Protein AF-A0A960X4E4-F1 (afdb_monomer_lite)

Secondary structure (DSSP, 8-state):
--HHHHHHHHHHHHH---SS-HHHHHHHHHHHHHHHHHHHTTS----HHHHHHHHHHHHHHHT-

Radius of gyration: 15.84 Å; chains: 1; bounding box: 41×20×40 Å

Sequence (64 aa):
SYEALCRQIGKFFRTGEPPVSEAETIEIFTFMEAADESLRQGGKPVALADVLAKAKAEAQTLLK

Structure (mmCIF, N/CA/C/O backbone):
data_AF-A0A960X4E4-F1
#
_entry.id   AF-A0A960X4E4-F1
#
loop_
_atom_site.group_PDB
_atom_site.id
_atom_site.type_symbol
_atom_site.label_atom_id
_atom_site.label_alt_id
_atom_site.label_comp_id
_atom_site.label_asym_id
_atom_site.label_entity_id
_atom_site.label_seq_id
_atom_site.pdbx_PDB_ins_code
_atom_site.Cartn_x
_atom_site.Cartn_y
_atom_site.Cartn_z
_atom_site.occupancy
_atom_site.B_iso_or_equiv
_atom_site.auth_seq_id
_atom_site.auth_comp_id
_atom_site.auth_asym_id
_atom_site.auth_atom_id
_atom_site.pdbx_PDB_model_num
ATOM 1 N N . SER A 1 1 ? 19.549 11.446 -6.094 1.00 86.44 1 SER A N 1
ATOM 2 C CA . SER A 1 1 ? 19.172 11.129 -7.489 1.00 86.44 1 SER A CA 1
ATOM 3 C C . SER A 1 1 ? 17.983 10.181 -7.466 1.00 86.44 1 SER A C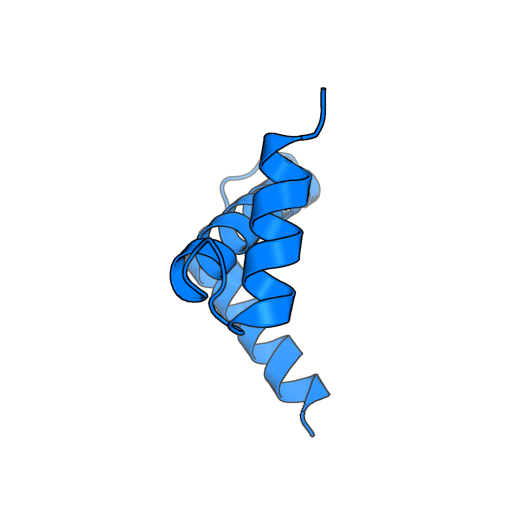 1
ATOM 5 O O . SER A 1 1 ? 17.946 9.334 -6.585 1.00 86.44 1 SER A O 1
ATOM 7 N N . TYR A 1 2 ? 17.036 10.315 -8.399 1.00 95.75 2 TYR A N 1
ATOM 8 C CA . TYR A 1 2 ? 15.853 9.444 -8.530 1.00 95.75 2 TYR A CA 1
ATOM 9 C C . TYR A 1 2 ? 16.061 8.273 -9.504 1.00 95.75 2 TYR A C 1
ATOM 11 O O . TYR A 1 2 ? 15.115 7.574 -9.850 1.00 95.75 2 TYR A O 1
ATOM 19 N N . GLU A 1 3 ? 17.293 8.047 -9.965 1.00 97.50 3 GLU A N 1
ATOM 20 C CA . GLU A 1 3 ? 17.592 7.098 -11.042 1.00 97.50 3 GLU A 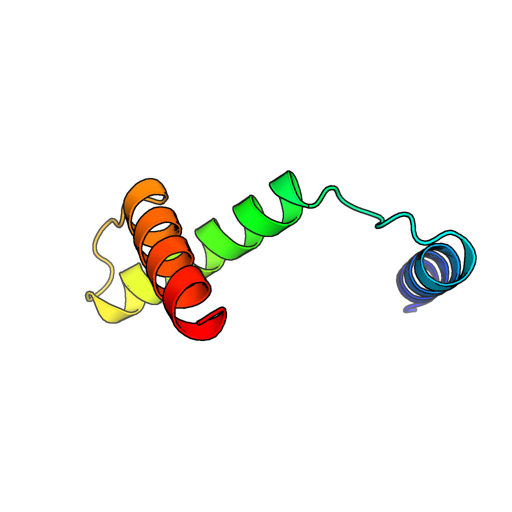CA 1
ATOM 21 C C . GLU A 1 3 ? 17.017 5.690 -10.809 1.00 97.50 3 GLU A C 1
ATOM 23 O O . GLU A 1 3 ? 16.374 5.134 -11.699 1.00 97.50 3 GLU A O 1
ATOM 28 N N . ALA A 1 4 ? 17.211 5.123 -9.613 1.00 95.94 4 ALA A N 1
ATOM 29 C CA . ALA A 1 4 ? 16.728 3.781 -9.286 1.00 95.94 4 ALA A CA 1
ATOM 30 C C . ALA A 1 4 ? 15.196 3.673 -9.380 1.00 95.94 4 ALA A C 1
ATOM 32 O O . ALA A 1 4 ? 14.680 2.691 -9.915 1.00 95.94 4 ALA A O 1
ATOM 33 N N . LEU A 1 5 ? 14.480 4.710 -8.933 1.00 95.50 5 LEU A N 1
ATOM 34 C CA . LEU A 1 5 ? 13.026 4.795 -9.039 1.00 95.50 5 LEU A CA 1
ATOM 35 C C . LEU A 1 5 ? 12.593 4.859 -10.509 1.00 95.50 5 LEU A C 1
ATOM 37 O O . LEU A 1 5 ? 11.785 4.044 -10.950 1.00 95.50 5 LEU A O 1
ATOM 41 N N . CYS A 1 6 ? 13.186 5.765 -11.293 1.00 96.94 6 CYS A N 1
ATOM 42 C CA . CYS A 1 6 ? 12.875 5.902 -12.718 1.00 96.94 6 CYS A CA 1
ATOM 43 C C . CYS A 1 6 ? 13.140 4.604 -13.498 1.00 96.94 6 CYS A C 1
ATOM 45 O O . CYS A 1 6 ? 12.391 4.266 -14.415 1.00 96.94 6 CYS A O 1
ATOM 47 N N . ARG A 1 7 ? 14.173 3.842 -13.118 1.00 96.62 7 ARG A N 1
ATOM 48 C CA . ARG A 1 7 ? 14.486 2.539 -13.718 1.00 96.62 7 ARG A CA 1
ATOM 49 C C . ARG A 1 7 ? 13.389 1.502 -13.463 1.00 96.62 7 ARG A C 1
ATOM 51 O O . ARG A 1 7 ? 13.023 0.794 -14.399 1.00 96.62 7 ARG A O 1
ATOM 58 N N . GLN A 1 8 ? 12.856 1.421 -12.241 1.00 97.00 8 GLN A N 1
ATOM 59 C CA . GLN A 1 8 ? 11.753 0.503 -11.916 1.00 97.00 8 GLN A CA 1
ATOM 60 C C . GLN A 1 8 ? 10.458 0.899 -12.628 1.00 97.00 8 GLN A C 1
ATOM 62 O O . GLN A 1 8 ? 9.801 0.042 -13.213 1.00 97.00 8 GLN A O 1
ATOM 67 N N . ILE A 1 9 ? 10.152 2.200 -12.679 1.00 96.62 9 ILE A N 1
ATOM 68 C CA . ILE A 1 9 ? 9.008 2.727 -13.437 1.00 96.62 9 ILE A CA 1
ATOM 69 C C . ILE A 1 9 ? 9.120 2.325 -14.916 1.00 96.62 9 ILE A C 1
ATOM 71 O O . ILE A 1 9 ? 8.184 1.772 -15.491 1.00 96.62 9 ILE A O 1
ATOM 75 N 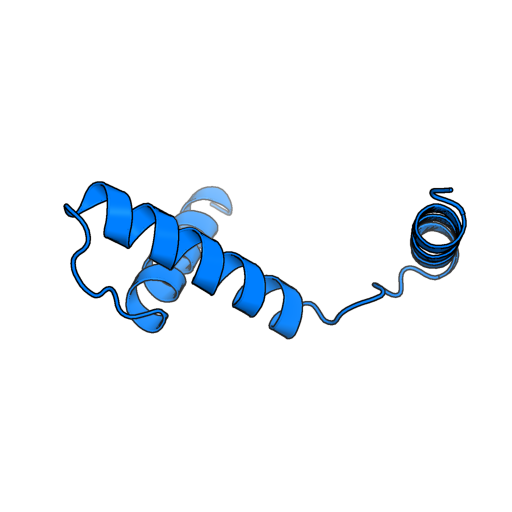N . GLY A 1 10 ? 10.289 2.534 -15.531 1.00 97.62 10 GLY A N 1
ATOM 76 C CA . GLY A 1 10 ? 10.526 2.154 -16.923 1.00 97.62 10 GLY A CA 1
ATOM 77 C C . GLY A 1 10 ? 10.451 0.643 -17.179 1.00 97.62 10 GLY A C 1
ATOM 78 O O . GLY A 1 10 ? 10.013 0.235 -18.254 1.00 97.62 10 GLY A O 1
ATOM 79 N N . LYS A 1 11 ? 10.857 -0.196 -16.213 1.00 97.56 11 LYS A N 1
ATOM 80 C CA . LYS A 1 11 ? 10.704 -1.657 -16.298 1.00 97.56 11 LYS A CA 1
ATOM 81 C C . LYS A 1 11 ? 9.224 -2.040 -16.307 1.00 97.56 11 LYS A C 1
ATOM 83 O O . LYS A 1 11 ? 8.813 -2.730 -17.234 1.00 97.56 11 LYS A O 1
ATOM 88 N N . PHE A 1 12 ? 8.445 -1.529 -15.351 1.00 97.06 12 PHE A N 1
ATOM 89 C CA . PHE A 1 12 ? 7.009 -1.795 -15.241 1.00 97.06 12 PHE A CA 1
ATOM 90 C C . PHE A 1 12 ? 6.264 -1.471 -16.539 1.00 97.06 12 PHE A C 1
ATOM 92 O O . PHE A 1 12 ? 5.565 -2.325 -17.070 1.00 97.06 12 PHE A O 1
ATOM 99 N N . PHE A 1 13 ? 6.481 -0.289 -17.124 1.00 97.38 13 PHE A N 1
ATOM 100 C CA . PHE A 1 13 ? 5.815 0.076 -18.381 1.00 97.38 13 PHE A CA 1
ATOM 101 C C . PHE A 1 13 ? 6.203 -0.808 -19.573 1.00 97.38 13 PHE A C 1
ATOM 103 O O . PHE A 1 13 ? 5.432 -0.916 -20.523 1.00 97.38 13 PHE A O 1
ATOM 110 N N . ARG A 1 14 ? 7.390 -1.426 -19.556 1.00 97.88 14 ARG A N 1
ATOM 111 C CA . ARG A 1 14 ? 7.846 -2.299 -20.644 1.00 97.88 14 ARG A CA 1
ATOM 112 C C . ARG A 1 14 ? 7.353 -3.733 -20.494 1.00 97.88 14 ARG A C 1
ATOM 114 O O . ARG A 1 14 ? 7.060 -4.364 -21.502 1.00 97.88 14 ARG A O 1
ATOM 121 N N . THR A 1 15 ? 7.340 -4.261 -19.273 1.00 97.69 15 THR A N 1
ATOM 122 C CA . THR A 1 15 ? 7.058 -5.683 -19.018 1.00 97.69 15 THR A CA 1
ATOM 123 C C . THR A 1 15 ? 5.656 -5.931 -18.475 1.00 97.69 15 THR A C 1
ATOM 125 O O . THR A 1 15 ? 5.186 -7.059 -18.533 1.00 97.69 15 THR A O 1
ATOM 128 N N . GLY A 1 16 ? 4.997 -4.908 -17.928 1.00 95.62 16 GLY A N 1
ATOM 129 C CA . GLY A 1 16 ? 3.763 -5.047 -17.153 1.00 95.62 16 GLY A CA 1
ATOM 130 C C . GLY A 1 16 ? 3.969 -5.677 -15.772 1.00 95.62 16 GLY A C 1
ATOM 131 O O . GLY A 1 16 ? 3.012 -5.803 -15.018 1.00 95.62 16 GLY A O 1
ATOM 132 N N . GLU A 1 17 ? 5.199 -6.063 -15.417 1.00 95.56 17 GLU A N 1
ATOM 133 C CA . GLU A 1 17 ? 5.506 -6.690 -14.130 1.00 95.56 17 GLU A CA 1
ATOM 134 C C . GLU A 1 17 ? 5.708 -5.611 -13.061 1.00 95.56 17 GLU A C 1
ATOM 136 O O . GLU A 1 17 ? 6.671 -4.834 -13.161 1.00 95.56 17 GLU A O 1
ATOM 141 N N . PRO A 1 18 ? 4.832 -5.525 -12.045 1.00 94.25 18 PRO A N 1
ATOM 142 C CA . PRO A 1 18 ? 5.005 -4.557 -10.976 1.00 94.25 18 PRO A CA 1
ATOM 143 C C . PRO A 1 18 ? 6.247 -4.899 -10.134 1.00 94.25 18 PRO A C 1
ATOM 145 O O . PRO A 1 18 ? 6.603 -6.070 -9.987 1.00 94.25 18 PRO A O 1
ATOM 148 N N . PRO A 1 19 ? 6.939 -3.888 -9.575 1.00 93.44 19 PRO A N 1
ATOM 149 C CA . PRO A 1 19 ? 8.137 -4.106 -8.761 1.00 93.44 19 PRO A CA 1
ATOM 150 C C . PRO A 1 19 ? 7.836 -4.748 -7.397 1.00 93.44 19 PRO A C 1
ATOM 152 O O . PRO A 1 19 ? 8.750 -5.260 -6.757 1.00 93.44 19 PRO A O 1
ATOM 155 N N . VAL A 1 20 ? 6.573 -4.713 -6.970 1.00 93.38 20 VAL A N 1
ATOM 156 C CA . VAL A 1 20 ? 6.025 -5.341 -5.762 1.00 93.38 20 VAL A CA 1
ATOM 157 C C . VAL A 1 20 ? 4.741 -6.073 -6.135 1.00 93.38 20 VAL A C 1
ATOM 159 O O . VAL A 1 20 ? 4.065 -5.694 -7.093 1.00 93.38 20 VAL A O 1
ATOM 162 N N . SER A 1 21 ? 4.396 -7.127 -5.400 1.00 95.94 21 SER A N 1
ATOM 163 C CA . SER A 1 21 ? 3.159 -7.862 -5.672 1.00 95.94 21 SER A CA 1
ATOM 164 C C . SER A 1 21 ? 1.919 -7.028 -5.326 1.00 95.94 21 SER A C 1
ATOM 166 O O . SER A 1 21 ? 1.962 -6.128 -4.483 1.00 95.94 21 SER A O 1
ATOM 168 N N . GLU A 1 22 ? 0.782 -7.347 -5.945 1.00 94.56 22 GLU A N 1
ATOM 169 C CA . GLU A 1 22 ? -0.501 -6.717 -5.608 1.00 94.56 22 GLU A CA 1
ATOM 170 C C . GLU A 1 22 ? -0.872 -6.938 -4.136 1.00 94.56 22 GLU A C 1
ATOM 172 O O . GLU A 1 22 ? -1.324 -6.011 -3.471 1.00 94.56 22 GLU A O 1
ATOM 177 N N . ALA A 1 23 ? -0.631 -8.143 -3.606 1.00 95.44 23 ALA A N 1
ATOM 178 C CA . ALA A 1 23 ? -0.929 -8.480 -2.216 1.00 95.44 23 ALA A CA 1
ATOM 179 C C . ALA A 1 23 ? -0.117 -7.625 -1.230 1.00 95.44 23 ALA A C 1
ATOM 181 O O . ALA A 1 23 ? -0.688 -7.053 -0.305 1.00 95.44 23 ALA A O 1
ATOM 182 N N . GLU A 1 24 ? 1.187 -7.484 -1.472 1.00 95.38 24 GLU A N 1
ATOM 183 C CA . GLU A 1 24 ? 2.072 -6.643 -0.659 1.00 95.38 24 GLU A CA 1
ATOM 184 C C . GLU A 1 24 ? 1.682 -5.164 -0.762 1.00 95.38 24 GLU A C 1
ATOM 186 O O . GLU A 1 24 ? 1.620 -4.458 0.241 1.00 95.38 24 GLU A O 1
ATOM 191 N N . THR A 1 25 ? 1.321 -4.705 -1.963 1.00 95.50 25 THR A N 1
ATOM 192 C CA . THR A 1 25 ? 0.813 -3.343 -2.168 1.00 95.50 25 THR A CA 1
ATOM 193 C C . THR A 1 25 ? -0.449 -3.108 -1.334 1.00 95.50 25 THR A C 1
ATOM 195 O O . THR A 1 25 ? -0.525 -2.129 -0.595 1.00 95.50 25 THR A O 1
ATOM 198 N N . ILE A 1 26 ? -1.422 -4.024 -1.395 1.00 96.56 26 ILE A N 1
ATOM 199 C CA . ILE A 1 26 ? -2.666 -3.941 -0.618 1.00 96.56 26 ILE A CA 1
ATOM 200 C C . ILE A 1 26 ? -2.374 -3.930 0.884 1.00 96.56 26 ILE A C 1
ATOM 202 O O . ILE A 1 26 ? -3.002 -3.163 1.609 1.00 96.56 26 ILE A O 1
ATOM 206 N N . GLU A 1 27 ? -1.433 -4.738 1.365 1.00 96.50 27 GLU A N 1
ATOM 207 C CA . GLU A 1 27 ? -1.055 -4.773 2.779 1.00 96.50 27 GLU A CA 1
ATOM 208 C C . GLU A 1 27 ? -0.458 -3.438 3.248 1.00 96.50 27 GLU A C 1
ATOM 210 O O . GLU A 1 27 ? -0.903 -2.897 4.264 1.00 96.50 27 GLU A O 1
ATOM 215 N N . ILE A 1 28 ? 0.464 -2.854 2.470 1.00 96.69 28 ILE A N 1
ATOM 216 C CA . ILE A 1 28 ? 1.051 -1.535 2.755 1.00 96.69 28 ILE A CA 1
ATOM 217 C C . ILE A 1 28 ? -0.050 -0.474 2.857 1.00 96.69 28 ILE A C 1
ATOM 219 O O . ILE A 1 28 ? -0.120 0.255 3.848 1.00 96.69 28 ILE A O 1
ATOM 223 N N . PHE A 1 29 ? -0.944 -0.409 1.866 1.00 96.75 29 PHE A N 1
ATOM 224 C CA . PHE A 1 29 ? -2.045 0.556 1.871 1.00 96.75 29 PHE A CA 1
ATOM 225 C C . PHE A 1 29 ? -3.051 0.296 2.998 1.00 96.75 29 PHE A C 1
ATOM 227 O O . PHE A 1 29 ? -3.544 1.247 3.596 1.00 96.75 29 PHE A O 1
ATOM 234 N N . THR A 1 30 ? -3.313 -0.966 3.349 1.00 97.50 30 THR A N 1
ATOM 235 C CA . THR A 1 30 ? -4.188 -1.318 4.480 1.00 97.50 30 THR A CA 1
ATOM 236 C C . THR A 1 30 ? -3.611 -0.803 5.796 1.00 97.50 30 THR A C 1
ATOM 238 O O . THR A 1 30 ? -4.346 -0.267 6.622 1.00 97.50 30 THR A O 1
ATOM 241 N N . PHE A 1 31 ? -2.298 -0.935 5.996 1.00 97.00 31 PHE A N 1
ATOM 242 C CA . PHE A 1 31 ? -1.632 -0.416 7.186 1.00 97.00 31 PHE A CA 1
ATOM 243 C C . PHE A 1 31 ? -1.668 1.116 7.247 1.00 97.00 31 PHE A C 1
ATOM 245 O O . PHE A 1 31 ? -1.992 1.674 8.295 1.00 97.00 31 PHE A O 1
ATOM 252 N N . MET A 1 32 ? -1.379 1.793 6.129 1.00 97.75 32 MET A N 1
ATOM 253 C CA . MET A 1 32 ? -1.454 3.258 6.042 1.00 97.75 32 MET A CA 1
ATOM 254 C C . MET A 1 32 ? -2.867 3.768 6.352 1.00 97.75 32 MET A C 1
ATOM 256 O O . MET A 1 32 ? -3.030 4.659 7.180 1.00 97.75 32 MET A O 1
ATOM 260 N N . GLU A 1 33 ? -3.891 3.147 5.767 1.00 97.50 33 GLU A N 1
ATOM 261 C CA . GLU A 1 33 ? -5.287 3.517 6.010 1.00 97.50 33 GLU A CA 1
ATOM 262 C C . GLU A 1 33 ? -5.717 3.225 7.455 1.00 97.50 33 GLU A C 1
ATOM 264 O O . GLU A 1 33 ? -6.457 4.000 8.055 1.00 97.50 33 GLU A O 1
ATOM 269 N N . ALA A 1 34 ? -5.237 2.135 8.057 1.00 97.44 34 ALA A N 1
ATOM 270 C CA . ALA A 1 34 ? -5.514 1.838 9.459 1.00 97.44 34 ALA A CA 1
ATOM 271 C C . ALA A 1 34 ? -4.859 2.839 10.418 1.00 97.44 34 ALA A C 1
ATOM 273 O O . ALA A 1 34 ? -5.444 3.161 11.454 1.00 97.44 34 ALA A O 1
ATOM 274 N N . ALA A 1 35 ? -3.674 3.354 10.081 1.00 97.12 35 ALA A N 1
ATOM 275 C CA . ALA A 1 35 ? -3.047 4.437 10.830 1.00 97.12 35 ALA A CA 1
ATOM 276 C C . ALA A 1 35 ? -3.875 5.729 10.730 1.00 97.12 35 ALA A C 1
ATOM 278 O O . ALA A 1 35 ? -4.153 6.358 11.754 1.00 97.12 35 ALA A O 1
ATOM 279 N N . ASP A 1 36 ? -4.346 6.079 9.532 1.00 97.31 36 ASP A N 1
ATOM 280 C CA . ASP A 1 36 ? -5.223 7.236 9.324 1.00 97.31 36 ASP A CA 1
ATOM 281 C C . ASP A 1 36 ? -6.573 7.073 10.040 1.00 97.31 36 ASP A C 1
ATOM 283 O O . ASP A 1 36 ? -7.073 8.009 10.668 1.00 97.31 36 ASP A O 1
ATOM 287 N N . GLU A 1 37 ? -7.149 5.872 10.032 1.00 96.94 37 GLU A N 1
ATOM 288 C CA . GLU A 1 37 ? -8.362 5.554 10.786 1.00 96.94 37 GLU A CA 1
ATOM 289 C C . GLU A 1 37 ? -8.129 5.647 12.298 1.00 96.94 37 GLU A C 1
ATOM 291 O O . GLU A 1 37 ? -8.958 6.204 13.018 1.00 96.94 37 GLU A O 1
ATOM 296 N N . SER A 1 38 ? -6.978 5.181 12.788 1.00 97.69 38 SER A N 1
ATOM 297 C CA . SER A 1 38 ? -6.596 5.343 14.191 1.00 97.69 38 SER A CA 1
ATOM 298 C C . SER A 1 38 ? -6.546 6.820 14.575 1.00 97.69 38 SER A C 1
ATOM 300 O O . SER A 1 38 ? -7.134 7.206 15.589 1.00 97.69 38 SER A O 1
ATOM 302 N N . LEU A 1 39 ? -5.937 7.669 13.737 1.00 97.88 39 LEU A N 1
ATOM 303 C CA . LEU A 1 39 ? -5.923 9.120 13.933 1.00 97.88 39 LEU A CA 1
ATOM 304 C C . LEU A 1 39 ? -7.344 9.700 13.978 1.00 97.88 39 LEU A C 1
ATOM 306 O O . LEU A 1 39 ? -7.658 10.452 14.904 1.00 97.88 39 LEU A O 1
ATOM 310 N N . ARG A 1 40 ? -8.232 9.304 13.053 1.00 96.50 40 ARG A N 1
ATOM 311 C CA . ARG A 1 40 ? -9.650 9.722 13.049 1.00 96.50 40 ARG A CA 1
ATOM 312 C C . ARG A 1 40 ? -10.395 9.312 14.322 1.00 96.50 40 ARG A C 1
ATOM 314 O O . ARG A 1 40 ? -11.272 10.042 14.777 1.00 96.50 40 ARG A O 1
ATOM 321 N N . GLN A 1 41 ? -10.024 8.187 14.931 1.00 96.69 41 GLN A N 1
ATOM 322 C CA . GLN A 1 41 ? -10.618 7.684 16.174 1.00 96.69 41 GLN A CA 1
ATOM 323 C C . GLN A 1 41 ? -9.953 8.219 17.456 1.00 96.69 41 GLN A C 1
ATOM 325 O O . GLN A 1 41 ? -10.279 7.760 18.557 1.00 96.69 41 GLN A O 1
ATOM 330 N N . GLY A 1 42 ? -9.039 9.189 17.344 1.00 97.31 42 GLY A N 1
ATOM 331 C CA . GLY A 1 42 ? -8.319 9.763 18.484 1.00 97.31 42 GLY A CA 1
ATOM 332 C C . GLY A 1 42 ? -7.163 8.891 18.982 1.00 97.31 42 GLY A C 1
ATOM 333 O O . GLY A 1 42 ? -6.916 8.830 20.183 1.00 97.31 42 GLY A O 1
ATOM 334 N N . GLY A 1 43 ? -6.482 8.189 18.075 1.00 96.00 43 GLY A N 1
ATOM 335 C CA . GLY A 1 43 ? -5.335 7.322 18.365 1.00 96.00 43 GLY A CA 1
ATOM 336 C C . GLY A 1 43 ? -5.709 5.945 18.916 1.00 96.00 43 GLY A C 1
ATOM 337 O O . GLY A 1 43 ? -4.892 5.301 19.573 1.00 96.00 43 GLY A O 1
ATOM 338 N N . LYS A 1 44 ? -6.949 5.489 18.705 1.00 96.69 44 LYS A N 1
ATOM 339 C CA . LYS A 1 44 ? -7.391 4.169 19.176 1.00 96.69 44 LYS A CA 1
ATOM 340 C C . LYS A 1 44 ? -6.815 3.054 18.300 1.00 96.69 44 LYS A C 1
ATOM 342 O O . LYS A 1 44 ? -6.671 3.260 17.095 1.00 96.69 44 LYS A O 1
ATOM 347 N N . PRO A 1 45 ? -6.515 1.870 18.860 1.00 95.94 45 PRO A N 1
ATOM 348 C CA . PRO A 1 45 ? -6.145 0.711 18.056 1.00 95.94 45 PRO A CA 1
ATOM 349 C C . PRO A 1 45 ? -7.246 0.353 17.052 1.00 95.94 45 PRO A C 1
ATOM 351 O O . PRO A 1 45 ? -8.419 0.294 17.417 1.00 95.94 45 PRO A O 1
ATOM 354 N N . VAL A 1 46 ? -6.852 0.082 15.808 1.00 96.38 46 VAL A N 1
ATOM 355 C CA . VAL A 1 46 ? -7.741 -0.330 14.712 1.00 96.38 46 VAL A CA 1
ATOM 356 C C . VAL A 1 46 ? -7.229 -1.649 14.140 1.00 96.38 46 VAL A C 1
ATOM 358 O O . VAL A 1 46 ? -6.024 -1.814 13.942 1.00 96.38 46 VAL A O 1
ATOM 361 N N . ALA A 1 47 ? -8.125 -2.603 13.880 1.00 97.12 47 ALA A N 1
ATOM 362 C CA . ALA A 1 47 ? -7.753 -3.875 13.273 1.00 97.12 47 ALA A CA 1
ATOM 363 C C . ALA A 1 47 ? -7.631 -3.739 11.747 1.00 97.12 47 ALA A C 1
ATOM 365 O O . ALA A 1 47 ? -8.553 -3.279 11.076 1.00 97.12 47 ALA A O 1
ATOM 366 N N . LEU A 1 48 ? -6.516 -4.213 11.181 1.00 96.19 48 LEU A N 1
ATOM 367 C CA . LEU A 1 48 ? -6.278 -4.177 9.729 1.00 96.19 48 LEU A CA 1
ATOM 368 C C . LEU A 1 48 ? -7.360 -4.928 8.938 1.00 96.19 48 LEU A C 1
ATOM 3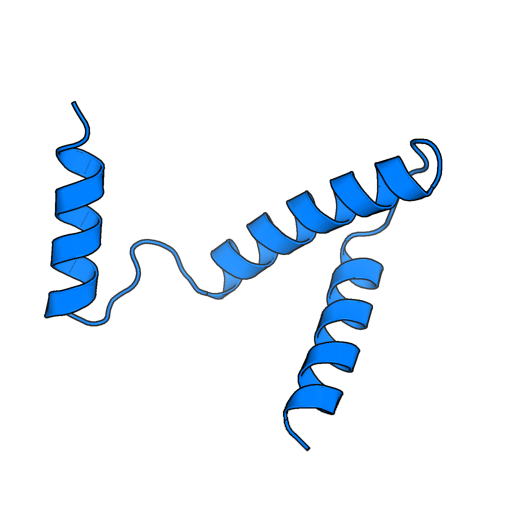70 O O . LEU A 1 48 ? -7.744 -4.504 7.850 1.00 96.19 48 LEU A O 1
ATOM 374 N N . ALA A 1 49 ? -7.873 -6.029 9.497 1.00 96.69 49 ALA A N 1
ATOM 375 C CA . ALA A 1 49 ? -8.926 -6.827 8.874 1.00 96.69 49 ALA A CA 1
ATOM 376 C C . ALA A 1 49 ? -10.219 -6.023 8.662 1.00 96.69 49 ALA A C 1
ATOM 378 O O . ALA A 1 49 ? -10.850 -6.162 7.614 1.00 96.69 49 ALA A O 1
ATOM 379 N N . ASP A 1 50 ? -10.574 -5.154 9.611 1.00 96.50 50 ASP A N 1
ATOM 380 C CA . ASP A 1 50 ? -11.785 -4.333 9.536 1.00 96.50 50 ASP A CA 1
ATOM 381 C C . ASP A 1 50 ? -11.646 -3.260 8.450 1.00 96.50 50 ASP A C 1
ATOM 383 O O . ASP A 1 50 ? -12.557 -3.058 7.645 1.00 96.50 50 ASP A O 1
ATOM 387 N N . VAL A 1 51 ? -10.471 -2.627 8.371 1.00 96.38 51 VAL A N 1
ATOM 388 C CA . VAL A 1 51 ? -10.146 -1.630 7.338 1.00 96.38 51 VAL A CA 1
ATOM 389 C C . VAL A 1 51 ? -10.182 -2.261 5.949 1.00 96.38 51 VAL A C 1
ATOM 391 O O . VAL A 1 51 ? -10.833 -1.738 5.044 1.00 96.38 51 VAL A O 1
ATOM 394 N N . LEU A 1 52 ? -9.556 -3.429 5.787 1.00 96.81 52 LEU A N 1
ATOM 395 C CA . LEU A 1 52 ? -9.557 -4.153 4.520 1.00 96.81 52 LEU A CA 1
ATOM 396 C C . LEU A 1 52 ? -10.967 -4.613 4.121 1.00 96.81 52 LEU A C 1
ATOM 398 O O . LEU A 1 52 ? -11.327 -4.542 2.945 1.00 96.81 52 LEU A O 1
ATOM 402 N N . ALA A 1 53 ? -11.775 -5.088 5.073 1.00 96.81 53 ALA A N 1
ATOM 403 C CA . ALA A 1 53 ? -13.152 -5.502 4.815 1.00 96.81 53 ALA A CA 1
ATOM 404 C C . ALA A 1 53 ? -14.020 -4.324 4.350 1.00 96.81 53 ALA A C 1
ATOM 406 O O . ALA A 1 53 ? -14.739 -4.450 3.355 1.00 96.81 53 ALA A O 1
ATOM 407 N N . LYS A 1 54 ? -13.901 -3.169 5.017 1.00 95.50 54 LYS A N 1
ATOM 408 C CA . LYS A 1 54 ? -14.575 -1.925 4.628 1.00 95.50 54 LYS A CA 1
ATOM 409 C C . LYS A 1 54 ? -14.178 -1.497 3.212 1.00 95.50 54 LYS A C 1
ATOM 411 O O . LYS A 1 54 ? -15.053 -1.333 2.364 1.00 95.50 54 LYS A O 1
ATOM 416 N N . ALA A 1 55 ? -12.877 -1.418 2.927 1.00 94.69 55 ALA A N 1
ATOM 417 C CA . ALA A 1 55 ? -12.367 -1.032 1.610 1.00 94.69 55 ALA A CA 1
ATOM 418 C C . ALA A 1 55 ? -12.842 -1.982 0.492 1.00 94.69 55 ALA A C 1
ATOM 420 O O . ALA A 1 55 ? -13.218 -1.541 -0.594 1.00 94.69 55 ALA A O 1
ATOM 421 N N . LYS A 1 56 ? -12.901 -3.296 0.757 1.00 95.12 56 LYS A N 1
ATOM 422 C CA . LYS A 1 56 ? -13.445 -4.278 -0.197 1.00 95.12 56 LYS A CA 1
ATOM 423 C C . LYS A 1 56 ? -14.933 -4.063 -0.482 1.00 95.12 56 LYS A C 1
ATOM 425 O O . LYS A 1 56 ? -15.345 -4.200 -1.633 1.00 95.12 56 LYS A O 1
ATOM 430 N N . ALA A 1 57 ? -15.738 -3.741 0.530 1.00 95.69 57 ALA A N 1
ATOM 431 C CA . ALA A 1 57 ? -17.165 -3.467 0.352 1.00 95.69 57 ALA A CA 1
ATOM 432 C C . ALA A 1 57 ? -17.411 -2.185 -0.468 1.00 95.69 57 ALA A C 1
ATOM 434 O O . ALA A 1 57 ? -18.277 -2.158 -1.347 1.00 95.69 57 ALA A O 1
ATOM 435 N N . GLU A 1 58 ? -16.614 -1.142 -0.229 1.00 95.12 58 GLU A N 1
ATOM 436 C CA . GLU A 1 58 ? -16.647 0.104 -1.004 1.00 95.12 58 GLU A CA 1
ATOM 437 C C . GLU A 1 58 ? -16.258 -0.142 -2.469 1.00 95.12 58 GLU A C 1
ATOM 439 O O . GLU A 1 58 ? -17.005 0.230 -3.375 1.00 95.12 58 GLU A O 1
ATOM 444 N N . ALA A 1 59 ? -15.164 -0.873 -2.714 1.00 94.12 59 ALA A N 1
ATOM 445 C CA . ALA A 1 59 ? -14.733 -1.242 -4.063 1.00 94.12 59 ALA A CA 1
ATOM 446 C C . ALA A 1 59 ? -15.808 -2.035 -4.829 1.00 94.12 59 ALA A C 1
ATOM 448 O O . ALA A 1 59 ? -16.072 -1.755 -5.996 1.00 94.12 59 ALA A O 1
ATOM 449 N N . GLN A 1 60 ? -16.488 -2.982 -4.174 1.00 95.19 60 GLN A N 1
ATOM 450 C CA . GLN A 1 60 ? -17.596 -3.730 -4.785 1.00 95.19 60 GLN A CA 1
ATOM 451 C C . GLN A 1 60 ? -18.789 -2.849 -5.161 1.00 95.19 60 GLN A C 1
ATOM 453 O O . GLN A 1 60 ? -19.536 -3.193 -6.074 1.00 95.19 60 GLN A O 1
ATOM 458 N N . THR A 1 61 ? -18.997 -1.741 -4.452 1.00 96.00 61 THR A N 1
ATOM 459 C CA . THR A 1 61 ? -20.078 -0.799 -4.756 1.00 96.00 61 THR A CA 1
ATOM 460 C C . THR A 1 61 ? -19.747 0.034 -5.992 1.00 96.00 61 THR A C 1
ATOM 462 O O . THR A 1 61 ? -20.635 0.285 -6.794 1.00 96.00 61 THR A O 1
ATOM 465 N N . LEU A 1 62 ? -18.475 0.400 -6.182 1.00 94.38 62 LEU A N 1
ATOM 466 C CA . LEU A 1 62 ? -18.003 1.163 -7.344 1.00 94.38 62 LEU A CA 1
ATOM 467 C C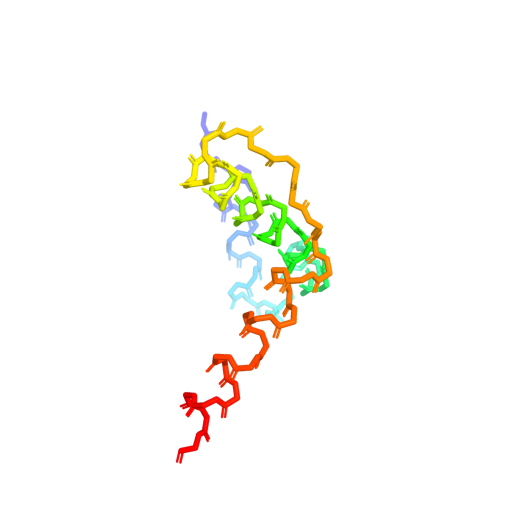 . LEU A 1 62 ? -17.969 0.351 -8.649 1.00 94.38 62 LEU A C 1
ATOM 469 O O . LEU A 1 62 ? -17.956 0.932 -9.729 1.00 94.38 62 LEU A O 1
ATOM 473 N N . LEU A 1 63 ? -17.920 -0.980 -8.555 1.00 87.50 63 LEU A N 1
ATOM 474 C CA . LEU A 1 63 ? -17.910 -1.891 -9.708 1.00 87.50 63 LEU A CA 1
ATOM 475 C C . LEU A 1 63 ? -19.315 -2.236 -10.237 1.00 87.50 63 LEU A C 1
ATOM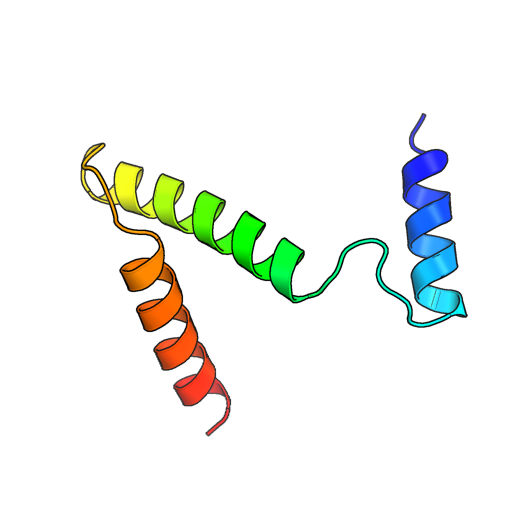 477 O O . LEU A 1 63 ? -19.420 -2.988 -11.207 1.00 87.50 63 LEU A O 1
ATOM 481 N N . LYS A 1 64 ? -20.375 -1.741 -9.589 1.00 68.19 64 LYS A N 1
ATOM 482 C CA . LYS A 1 64 ? -21.775 -1.908 -10.006 1.00 68.19 64 LYS A CA 1
ATOM 483 C C . LYS A 1 64 ? -22.241 -0.708 -10.817 1.00 68.19 64 LYS A C 1
ATOM 485 O O . LYS A 1 64 ? -23.025 -0.947 -11.760 1.00 68.19 64 LYS A O 1
#

pLDDT: mean 95.57, std 3.96, range [68.19, 97.88]

Foldseek 3Di:
DCVVVVVQVVVCVVPVDHPDDPVVVLQVVLVVVQCVVCVVVVNDHDDSVVSSVVVVVVVVVVVD